Protein AF-A0AAN8QUN0-F1 (afdb_monomer_lite)

Sequence (103 aa):
MHTFPIPSPIDIPTDPGQTLLSLAYCQRFAIDWRPGQRLLVFLKTASRVCNLGVEEGYPSKGTATLISVRRDGELVDNAVLQPPQKTPSLTEWLEFLSSSPYI

Foldseek 3Di:
DDDDDDDDPPPDPPDPPVVCVVVVLPVQWDWDQDPVQQWIWTDLDPQKIWIWHWDPPPPNPIAIDTDFIGGNNHTDPCVVVDDPDPGDDPSRSNVSVNPDPVD

Secondary structure (DSSP, 8-state):
--PPPPPPTTS----HHHHHHHHHHHHHSEEEEETTTTEEEEEEETTEEEEEEE-TTTTTT--EEEEEEEETTEEE--TT---SSSS--HHHHHHHHHH-TT-

Radius of gyration: 18.57 Å; chains: 1; bounding box: 69×30×30 Å

pLDDT: mean 71.61, std 13.95, range [45.41, 88.81]

Organism: NCBI:txid861788

Structure (mmCIF, N/CA/C/O backbone):
data_AF-A0AAN8QUN0-F1
#
_entry.id   AF-A0AAN8QUN0-F1
#
loop_
_atom_site.group_PDB
_atom_site.id
_atom_site.type_symbol
_atom_site.label_atom_id
_atom_site.label_alt_id
_atom_site.label_comp_id
_atom_site.label_asym_id
_atom_site.label_entity_id
_atom_site.label_seq_id
_atom_site.pdbx_PDB_ins_code
_atom_site.Cartn_x
_atom_site.Cartn_y
_atom_site.Cartn_z
_atom_site.occupancy
_atom_site.B_iso_or_equiv
_atom_site.auth_seq_id
_atom_site.auth_comp_id
_atom_site.auth_asym_id
_atom_site.auth_atom_id
_atom_site.pdbx_PDB_model_num
ATOM 1 N N . MET A 1 1 ? -57.492 5.893 -7.116 1.00 49.97 1 MET A N 1
ATOM 2 C CA . MET A 1 1 ? -56.743 6.253 -5.894 1.00 49.97 1 MET A CA 1
ATOM 3 C C . MET A 1 1 ? -55.478 5.423 -5.871 1.00 49.97 1 MET A C 1
ATOM 5 O O . MET A 1 1 ? -55.613 4.214 -5.857 1.00 49.97 1 MET A O 1
ATOM 9 N N . HIS A 1 2 ? -54.312 6.068 -5.942 1.00 47.69 2 HIS A N 1
ATOM 10 C CA . HIS A 1 2 ? -53.058 5.742 -5.240 1.00 47.69 2 HIS A CA 1
ATOM 11 C C . HIS A 1 2 ? -51.971 6.652 -5.825 1.00 47.69 2 HIS A C 1
ATOM 13 O O . HIS A 1 2 ? -51.305 6.337 -6.805 1.00 47.69 2 HIS A O 1
ATOM 19 N N . THR A 1 3 ? -51.894 7.852 -5.250 1.00 46.34 3 THR A N 1
ATOM 20 C CA . THR A 1 3 ? -50.800 8.801 -5.448 1.00 46.34 3 THR A CA 1
ATOM 21 C C . THR A 1 3 ? -49.583 8.244 -4.720 1.00 46.34 3 THR A C 1
ATOM 23 O O . THR A 1 3 ? -49.626 8.076 -3.503 1.00 46.34 3 THR A O 1
ATOM 26 N N . PHE A 1 4 ? -48.520 7.933 -5.457 1.00 45.41 4 PHE A N 1
ATOM 27 C CA . PHE A 1 4 ? -47.223 7.609 -4.870 1.00 45.41 4 PHE A CA 1
ATOM 28 C C . PHE A 1 4 ? -46.613 8.889 -4.274 1.00 45.41 4 PHE A C 1
ATOM 30 O O . PHE A 1 4 ? -46.635 9.925 -4.945 1.00 45.41 4 PHE A O 1
ATOM 37 N N . PRO A 1 5 ? -46.099 8.866 -3.032 1.00 54.72 5 PRO A N 1
ATOM 38 C CA . PRO A 1 5 ? -45.491 10.045 -2.437 1.00 54.72 5 PRO A CA 1
ATOM 39 C C . PRO A 1 5 ? -44.165 10.353 -3.139 1.00 54.72 5 PRO A C 1
ATOM 41 O O . PRO A 1 5 ? -43.306 9.486 -3.294 1.00 54.72 5 PRO A O 1
ATOM 44 N N . ILE A 1 6 ? -44.013 11.604 -3.566 1.00 60.75 6 ILE A N 1
ATOM 45 C CA . ILE A 1 6 ? -42.745 12.149 -4.051 1.00 60.75 6 ILE A CA 1
ATOM 46 C C . ILE A 1 6 ? -41.821 12.274 -2.827 1.00 60.75 6 ILE A C 1
ATOM 48 O O . ILE A 1 6 ? -42.243 12.881 -1.839 1.00 60.75 6 ILE A O 1
ATOM 52 N N . PRO A 1 7 ? -40.603 11.705 -2.832 1.00 48.91 7 PRO A N 1
ATOM 53 C CA . PRO A 1 7 ? -39.686 11.859 -1.709 1.00 48.91 7 PRO A CA 1
ATOM 54 C C . PRO A 1 7 ? -39.245 13.326 -1.571 1.00 48.91 7 PRO A C 1
ATOM 56 O O . PRO A 1 7 ? -38.906 13.986 -2.553 1.00 48.91 7 PRO A O 1
ATOM 59 N N . SER A 1 8 ? -39.283 13.837 -0.338 1.00 51.41 8 SER A N 1
ATOM 60 C CA . SER A 1 8 ? -38.870 15.195 0.030 1.00 51.41 8 SER A CA 1
ATOM 61 C C . SER A 1 8 ? -37.387 15.462 -0.294 1.00 51.41 8 SER A C 1
ATOM 63 O O . SER A 1 8 ? -36.563 14.562 -0.141 1.00 51.41 8 SER A O 1
ATOM 65 N N . PRO A 1 9 ? -37.003 16.705 -0.641 1.00 54.03 9 PRO A N 1
ATOM 66 C CA . PRO A 1 9 ? -35.653 17.066 -1.104 1.00 54.03 9 PRO A CA 1
ATOM 67 C C . PRO A 1 9 ? -34.566 17.125 -0.006 1.00 54.03 9 PRO A C 1
ATOM 69 O O . PRO A 1 9 ? -33.567 17.815 -0.173 1.00 54.03 9 PRO A O 1
ATOM 72 N N . ILE A 1 10 ? -34.751 16.452 1.135 1.00 56.25 10 ILE A N 1
ATOM 73 C CA . ILE A 1 10 ? -33.902 16.634 2.332 1.00 56.25 10 ILE A CA 1
ATOM 74 C C . ILE A 1 10 ? -32.823 15.538 2.474 1.00 56.25 10 ILE A C 1
ATOM 76 O O . ILE A 1 10 ? -31.887 15.714 3.244 1.00 56.25 10 ILE A O 1
ATOM 80 N N . ASP A 1 11 ? -32.874 14.464 1.681 1.00 47.53 11 ASP A N 1
ATOM 81 C CA . ASP A 1 11 ? -31.875 13.377 1.702 1.00 47.53 11 ASP A CA 1
ATOM 82 C C . ASP A 1 11 ? -31.156 13.229 0.351 1.00 47.53 11 ASP A C 1
ATOM 84 O O . ASP A 1 11 ? -31.043 12.154 -0.224 1.00 47.53 11 ASP A O 1
ATOM 88 N N . ILE A 1 12 ? -30.704 14.345 -0.218 1.00 55.72 12 ILE A N 1
ATOM 89 C CA . ILE A 1 12 ? -29.708 14.300 -1.290 1.00 55.72 12 ILE A CA 1
ATOM 90 C C . ILE A 1 12 ? -28.445 14.916 -0.696 1.00 55.72 12 ILE A C 1
ATOM 92 O O . ILE A 1 12 ? -28.418 16.139 -0.512 1.00 55.72 12 ILE A O 1
ATOM 96 N N . PRO A 1 13 ? -27.399 14.130 -0.372 1.00 49.12 13 PRO A N 1
ATOM 97 C CA . PRO A 1 13 ? -26.102 14.707 -0.058 1.00 49.12 13 PRO A CA 1
ATOM 98 C C . PRO A 1 13 ? -25.633 15.490 -1.292 1.00 49.12 13 PRO A C 1
ATOM 100 O O . PRO A 1 13 ? -25.210 14.936 -2.303 1.00 49.12 13 PRO A O 1
ATOM 103 N N . THR A 1 14 ? -25.807 16.809 -1.218 1.00 53.84 14 THR A N 1
ATOM 104 C CA . THR A 1 14 ? -25.546 17.778 -2.283 1.00 53.84 14 THR A CA 1
ATOM 105 C C . THR A 1 14 ? -24.067 18.137 -2.247 1.00 53.84 14 THR A C 1
ATOM 107 O O . THR A 1 14 ? -23.692 19.246 -1.889 1.00 53.84 14 THR A O 1
ATOM 110 N N . ASP A 1 15 ? -23.211 17.174 -2.578 1.00 50.22 15 ASP A N 1
ATOM 111 C CA . ASP A 1 15 ? -21.842 17.484 -2.973 1.00 50.22 15 ASP A CA 1
ATOM 112 C C . ASP A 1 15 ? -21.426 16.591 -4.151 1.00 50.22 15 ASP A C 1
ATOM 114 O O . ASP A 1 15 ? -20.899 15.491 -3.959 1.00 50.22 15 ASP A O 1
ATOM 118 N N . PRO A 1 16 ? -21.673 17.030 -5.402 1.00 54.47 16 PRO A N 1
ATOM 119 C CA . PRO A 1 16 ? -21.202 16.305 -6.577 1.00 54.47 16 PRO A CA 1
ATOM 120 C C . PRO A 1 16 ? -19.668 16.173 -6.603 1.00 54.47 16 PRO A C 1
ATOM 122 O O . PRO A 1 16 ? -19.159 15.287 -7.284 1.00 54.47 16 PRO A O 1
ATOM 125 N N . GLY A 1 17 ? -18.925 16.992 -5.847 1.00 52.84 17 GLY A N 1
ATOM 126 C CA . GLY A 1 17 ? -17.470 16.911 -5.713 1.00 52.84 17 GLY A CA 1
ATOM 127 C C . GLY A 1 17 ? -16.989 15.665 -4.960 1.00 52.84 17 GLY A C 1
ATOM 128 O O . GLY A 1 17 ? -16.043 15.019 -5.404 1.00 52.84 17 GLY A O 1
ATOM 129 N N . GLN A 1 18 ? -17.658 15.265 -3.879 1.00 46.28 18 GLN A N 1
ATOM 130 C CA . GLN A 1 18 ? -17.291 14.108 -3.060 1.00 46.28 18 GLN A CA 1
ATOM 131 C C . GLN A 1 18 ? -17.650 12.781 -3.734 1.00 46.28 18 GLN A C 1
ATOM 133 O O . GLN A 1 18 ? -16.861 11.837 -3.676 1.00 46.28 18 GLN A O 1
ATOM 138 N N . THR A 1 19 ? -18.781 12.706 -4.444 1.00 51.78 19 THR A N 1
ATOM 139 C CA . THR A 1 19 ? -19.138 11.517 -5.241 1.00 51.78 19 THR A CA 1
ATOM 140 C C . THR A 1 19 ? -18.252 11.379 -6.483 1.00 51.78 19 THR A C 1
ATOM 142 O O . THR A 1 19 ? -17.872 10.267 -6.852 1.00 51.78 19 THR A O 1
ATOM 145 N N . LEU A 1 20 ? -17.857 12.494 -7.111 1.00 48.72 20 LEU A N 1
ATOM 146 C CA . LEU A 1 20 ? -16.893 12.470 -8.214 1.00 48.72 20 LEU A CA 1
ATOM 147 C C . LEU A 1 20 ? -15.489 12.099 -7.740 1.00 48.72 20 LEU A C 1
ATOM 149 O O . LEU A 1 20 ? -14.823 11.336 -8.429 1.00 48.72 20 LEU A O 1
ATOM 153 N N . LEU A 1 21 ? -15.046 12.564 -6.570 1.00 48.22 21 LEU A N 1
ATOM 154 C CA . LEU A 1 21 ? -13.775 12.129 -5.985 1.00 48.22 21 LEU A CA 1
ATOM 155 C C . LEU A 1 21 ? -13.792 10.630 -5.664 1.00 48.22 21 LEU A C 1
ATOM 157 O O . LEU A 1 21 ? -12.823 9.941 -5.982 1.00 48.22 21 LEU A O 1
ATOM 161 N N . SER A 1 22 ? -14.893 10.101 -5.116 1.00 48.97 22 SER A N 1
ATOM 162 C CA . SER A 1 22 ? -14.985 8.670 -4.796 1.00 48.97 22 SER A CA 1
ATOM 163 C C . SER A 1 22 ? -15.016 7.785 -6.049 1.00 48.97 22 SER A C 1
ATOM 165 O O . SER A 1 22 ? -14.406 6.718 -6.057 1.00 48.97 22 SER A O 1
ATOM 167 N N . LEU A 1 23 ? -15.676 8.223 -7.128 1.00 49.81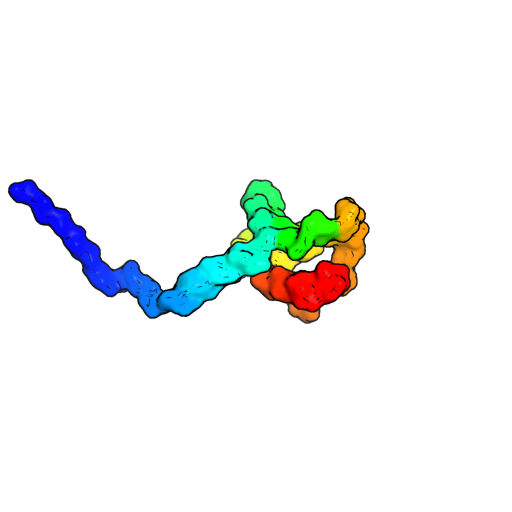 23 LEU A N 1
ATOM 168 C CA . LEU A 1 23 ? -15.704 7.498 -8.406 1.00 49.81 23 LEU A CA 1
ATOM 169 C C . LEU A 1 23 ? -14.399 7.660 -9.204 1.00 49.81 23 LEU A C 1
ATOM 171 O O . LEU A 1 23 ? -13.910 6.691 -9.785 1.00 49.81 23 LEU A O 1
ATOM 175 N N . ALA A 1 24 ? -13.798 8.853 -9.205 1.00 49.88 24 ALA A N 1
ATOM 176 C CA . ALA A 1 24 ? -12.548 9.122 -9.915 1.00 49.88 2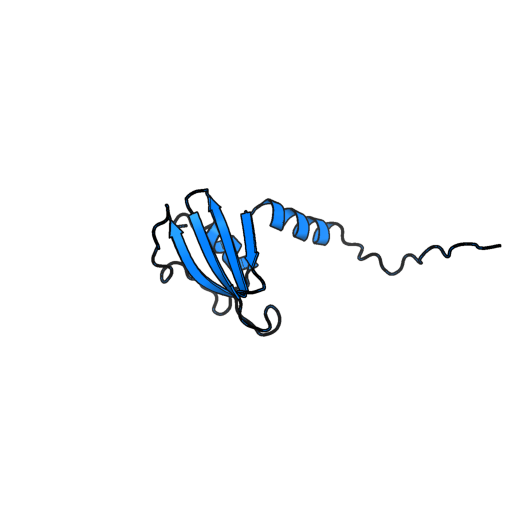4 ALA A CA 1
ATOM 177 C C . ALA A 1 24 ? -11.352 8.399 -9.284 1.00 49.88 24 ALA A C 1
ATOM 179 O O . ALA A 1 24 ? -10.432 8.002 -9.998 1.00 49.88 24 ALA A O 1
ATOM 180 N N . TYR A 1 25 ? -11.357 8.198 -7.964 1.00 51.66 25 TYR A N 1
ATOM 181 C CA . TYR A 1 25 ? -10.288 7.475 -7.281 1.00 51.66 25 TYR A CA 1
ATOM 182 C C . TYR A 1 25 ? -10.256 5.989 -7.672 1.00 51.66 25 TYR A C 1
ATOM 184 O O . TYR A 1 25 ? -9.191 5.455 -7.985 1.00 51.66 25 TYR A O 1
ATOM 192 N N . CYS A 1 26 ? -11.423 5.346 -7.775 1.00 51.66 26 CYS A N 1
ATOM 193 C CA . CYS A 1 26 ? -11.532 3.958 -8.235 1.00 51.66 26 CYS A CA 1
ATOM 194 C C . CYS A 1 26 ? -11.178 3.772 -9.721 1.00 51.66 26 CYS A C 1
ATOM 196 O O . CYS A 1 26 ? -10.812 2.672 -10.120 1.00 51.66 26 CYS A O 1
ATOM 198 N N . GLN A 1 27 ? -11.254 4.819 -10.550 1.00 52.09 27 GLN A N 1
ATOM 199 C CA . GLN A 1 27 ? -10.849 4.741 -11.960 1.00 52.09 27 GLN A CA 1
ATOM 200 C C . GLN A 1 27 ? -9.335 4.857 -12.184 1.00 52.09 27 GLN A C 1
AT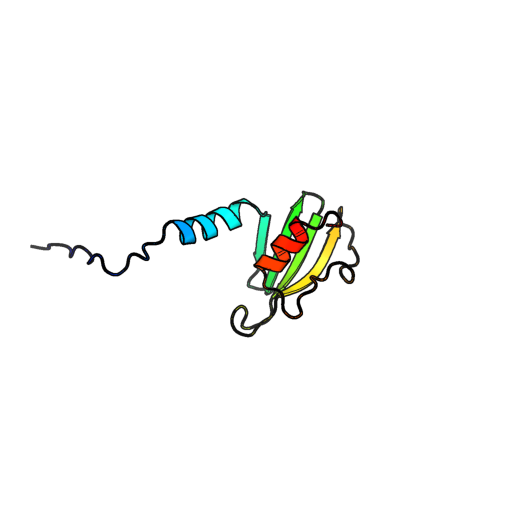OM 202 O O . GLN A 1 27 ? -8.857 4.500 -13.260 1.00 52.09 27 GLN A O 1
ATOM 207 N N . ARG A 1 28 ? -8.567 5.360 -11.209 1.00 62.34 28 ARG A N 1
ATOM 208 C CA . ARG A 1 28 ? -7.114 5.557 -11.368 1.00 62.34 28 ARG A CA 1
ATOM 209 C C . ARG A 1 28 ? -6.286 4.322 -11.045 1.00 62.34 28 ARG A C 1
ATOM 211 O O . ARG A 1 28 ? -5.146 4.228 -11.491 1.00 62.34 28 ARG A O 1
ATOM 218 N N . PHE A 1 29 ? -6.833 3.399 -10.266 1.00 68.62 29 PHE A N 1
ATOM 219 C CA . PHE A 1 29 ? -6.062 2.344 -9.629 1.00 68.62 29 PHE A CA 1
ATOM 220 C C . PHE A 1 29 ? -6.757 0.999 -9.800 1.00 68.62 29 PHE A C 1
ATOM 222 O O . PHE A 1 29 ? -7.912 0.836 -9.414 1.00 68.62 29 PHE A O 1
ATOM 229 N N . ALA A 1 30 ? -6.047 0.017 -10.355 1.00 81.00 30 ALA A N 1
ATOM 230 C CA . ALA A 1 30 ? -6.555 -1.344 -10.426 1.00 81.00 30 ALA A CA 1
ATOM 231 C C . ALA A 1 30 ? -6.432 -1.981 -9.038 1.00 81.00 30 ALA A C 1
ATOM 233 O O . ALA A 1 30 ? -5.356 -2.402 -8.626 1.00 81.00 30 ALA A O 1
ATOM 234 N N . ILE A 1 31 ? -7.529 -1.985 -8.285 1.00 83.25 31 ILE A N 1
ATOM 235 C CA . ILE A 1 31 ? -7.569 -2.467 -6.905 1.00 83.25 31 ILE A CA 1
ATOM 236 C C . ILE A 1 31 ? -8.552 -3.632 -6.806 1.00 83.25 31 ILE A C 1
ATOM 238 O O . ILE A 1 31 ? -9.703 -3.513 -7.212 1.00 83.25 31 ILE A O 1
ATOM 242 N N . ASP A 1 32 ? -8.106 -4.738 -6.221 1.00 85.00 32 ASP A N 1
ATOM 243 C CA . ASP A 1 32 ? -8.921 -5.906 -5.897 1.00 85.00 32 ASP A CA 1
ATOM 244 C C . ASP A 1 32 ? -9.039 -6.020 -4.372 1.00 85.00 32 ASP A C 1
ATOM 246 O O . ASP A 1 32 ? -8.070 -6.312 -3.670 1.00 85.00 32 ASP A O 1
ATOM 250 N N . TRP A 1 33 ? -10.225 -5.730 -3.837 1.00 82.38 33 TRP A N 1
ATOM 251 C CA . TRP A 1 33 ? -10.510 -5.855 -2.408 1.00 82.38 33 TRP A CA 1
ATOM 252 C C . TRP A 1 33 ? -11.104 -7.227 -2.094 1.00 82.38 33 TRP A C 1
ATOM 254 O O . TRP A 1 33 ? -12.154 -7.602 -2.614 1.00 82.38 33 TRP A O 1
ATOM 264 N N . ARG A 1 34 ? -10.462 -7.958 -1.181 1.00 83.06 34 ARG A N 1
ATOM 265 C CA . ARG A 1 34 ? -10.857 -9.301 -0.749 1.00 83.06 34 ARG A CA 1
ATOM 266 C C . ARG A 1 34 ? -11.332 -9.266 0.699 1.00 83.06 34 ARG A C 1
ATOM 268 O O . ARG A 1 34 ? -10.524 -9.487 1.602 1.00 83.06 34 ARG A O 1
ATOM 275 N N . PRO A 1 35 ? -12.636 -9.064 0.961 1.00 75.31 35 PRO A N 1
ATOM 276 C CA . PRO A 1 35 ? -13.150 -8.946 2.326 1.00 75.31 35 PRO A CA 1
ATOM 277 C C . PRO A 1 35 ? -12.933 -10.218 3.159 1.00 75.31 35 PRO A C 1
ATOM 279 O O . PRO A 1 35 ? -12.663 -10.124 4.352 1.00 75.31 35 PRO A O 1
ATOM 282 N N . GLY A 1 36 ? -12.966 -11.402 2.533 1.00 78.12 36 GLY A N 1
ATOM 283 C CA . GLY A 1 36 ? -12.724 -12.681 3.215 1.00 78.12 36 GLY A CA 1
ATOM 284 C C . GLY A 1 36 ? -11.281 -12.888 3.692 1.00 78.12 36 GLY A C 1
ATOM 285 O O . GLY A 1 36 ? -11.048 -13.683 4.594 1.00 78.12 36 GLY A O 1
ATOM 286 N N . GLN A 1 37 ? -10.319 -12.165 3.112 1.00 80.00 37 GLN A N 1
ATOM 287 C CA . GLN A 1 37 ? -8.901 -12.193 3.504 1.00 80.00 37 GLN A CA 1
ATOM 288 C C . GLN A 1 37 ? -8.441 -10.859 4.109 1.00 80.00 37 GLN A C 1
ATOM 290 O O . GLN A 1 37 ? -7.287 -10.740 4.507 1.00 80.00 37 GLN A O 1
ATOM 295 N N . ARG A 1 38 ? -9.334 -9.857 4.146 1.00 84.50 38 ARG A N 1
ATOM 296 C CA . ARG A 1 38 ? -9.049 -8.451 4.480 1.00 84.50 38 ARG A CA 1
ATOM 297 C C . ARG A 1 38 ? -7.810 -7.926 3.759 1.00 84.50 38 ARG A C 1
ATOM 299 O O . ARG A 1 38 ? -6.974 -7.230 4.328 1.00 84.50 38 ARG A O 1
ATOM 306 N N . LEU A 1 39 ? -7.698 -8.316 2.496 1.00 86.00 39 LEU A N 1
ATOM 307 C CA . LEU A 1 39 ? -6.547 -8.038 1.662 1.00 86.00 39 LEU A CA 1
ATOM 308 C C . LEU A 1 39 ? -6.976 -7.127 0.525 1.00 86.00 39 LEU A C 1
ATOM 310 O O . LEU A 1 39 ? -7.923 -7.428 -0.197 1.00 86.00 39 LEU A O 1
ATOM 314 N N . LEU A 1 40 ? -6.258 -6.033 0.350 1.00 87.25 40 LEU A N 1
ATOM 315 C CA . LEU A 1 40 ? -6.383 -5.144 -0.781 1.00 87.25 40 LEU A CA 1
ATOM 316 C C . LEU A 1 40 ? -5.184 -5.342 -1.701 1.00 87.25 40 LEU A C 1
ATOM 318 O O . LEU A 1 40 ? -4.043 -5.079 -1.329 1.00 87.25 40 LEU A O 1
ATOM 322 N N . VAL A 1 41 ? -5.441 -5.817 -2.909 1.00 87.56 41 VAL A N 1
ATOM 323 C CA . VAL A 1 41 ? -4.420 -6.034 -3.925 1.00 87.56 41 VAL A CA 1
ATOM 324 C C . VAL A 1 41 ? -4.437 -4.844 -4.872 1.00 87.56 41 VAL A C 1
ATOM 326 O O . VAL A 1 41 ? -5.374 -4.656 -5.636 1.00 87.56 41 VAL A O 1
ATOM 329 N N . PHE A 1 42 ? -3.398 -4.027 -4.816 1.00 86.12 42 PHE A N 1
ATOM 330 C CA . PHE A 1 42 ? -3.195 -2.891 -5.698 1.00 86.12 42 PHE A CA 1
ATOM 331 C C . PHE A 1 42 ? -2.278 -3.271 -6.860 1.00 86.12 42 PHE A C 1
ATOM 333 O O . PHE A 1 42 ? -1.095 -3.549 -6.673 1.00 86.12 42 PHE A O 1
ATOM 340 N N . LEU A 1 43 ? -2.814 -3.267 -8.072 1.00 84.69 43 LEU A N 1
ATOM 341 C CA . LEU A 1 43 ? -2.079 -3.471 -9.308 1.00 84.69 43 LEU A CA 1
ATOM 342 C C . LEU A 1 43 ? -1.718 -2.109 -9.896 1.00 84.69 43 LEU A C 1
ATOM 344 O O . LEU A 1 43 ? -2.562 -1.392 -10.431 1.00 84.69 43 LEU A O 1
ATOM 348 N N . LYS A 1 44 ? -0.437 -1.759 -9.808 1.00 79.50 44 LYS A N 1
ATOM 349 C CA . LYS A 1 44 ? 0.084 -0.536 -10.419 1.00 79.50 44 LYS A CA 1
ATOM 350 C C . LYS A 1 44 ? 0.320 -0.734 -11.915 1.00 79.50 44 LYS A C 1
ATOM 352 O O . LYS A 1 44 ? -0.031 0.119 -12.722 1.00 79.50 44 LYS A O 1
ATOM 357 N N . THR A 1 45 ? 0.909 -1.869 -12.286 1.00 76.69 45 THR A N 1
ATOM 358 C CA . THR A 1 45 ? 1.131 -2.292 -13.677 1.00 76.69 45 THR A CA 1
ATOM 359 C C . THR A 1 45 ? 0.981 -3.811 -13.789 1.00 76.69 45 THR A C 1
ATOM 361 O O . THR A 1 45 ? 0.887 -4.498 -12.774 1.00 76.69 45 THR A O 1
ATOM 364 N N . ALA A 1 46 ? 0.992 -4.361 -15.009 1.00 75.44 46 ALA A N 1
ATOM 365 C CA . ALA A 1 46 ? 0.892 -5.811 -15.234 1.00 75.44 46 ALA A CA 1
ATOM 366 C C . ALA A 1 46 ? 1.972 -6.621 -14.489 1.00 75.44 46 ALA A C 1
ATOM 368 O O . ALA A 1 46 ? 1.711 -7.734 -14.041 1.00 75.44 46 ALA A O 1
ATOM 369 N N . SER A 1 47 ? 3.157 -6.035 -14.302 1.00 78.19 47 SER A N 1
ATOM 370 C CA . SER A 1 47 ? 4.248 -6.655 -13.552 1.00 78.19 47 SER A CA 1
ATOM 371 C C . SER A 1 47 ? 4.278 -6.234 -12.083 1.00 78.19 47 SER A C 1
ATOM 373 O O . SER A 1 47 ? 5.109 -6.748 -11.350 1.00 78.19 47 SER A O 1
ATOM 375 N N . ARG A 1 48 ? 3.461 -5.288 -11.604 1.00 82.25 48 ARG A N 1
ATOM 376 C CA . ARG A 1 48 ? 3.658 -4.711 -10.263 1.00 82.25 48 ARG A CA 1
ATOM 377 C C . ARG A 1 48 ? 2.394 -4.708 -9.424 1.0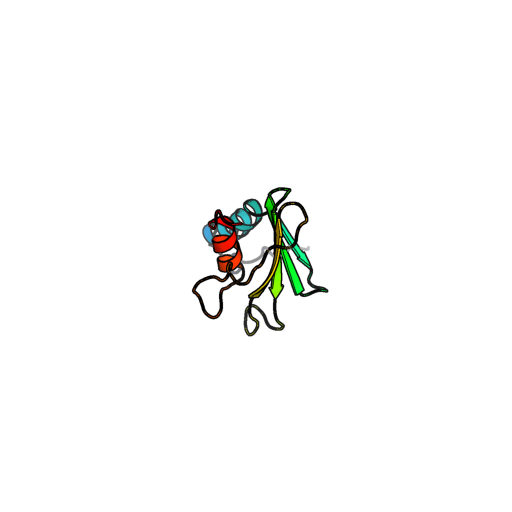0 82.25 48 ARG A C 1
ATOM 379 O O . ARG A 1 48 ? 1.435 -3.991 -9.705 1.00 82.25 48 ARG A O 1
ATOM 386 N N . VAL A 1 49 ? 2.434 -5.515 -8.366 1.00 86.12 49 VAL A N 1
ATOM 387 C CA . VAL A 1 49 ? 1.286 -5.855 -7.527 1.00 86.12 49 VAL A CA 1
ATOM 388 C C . VAL A 1 49 ? 1.650 -5.685 -6.057 1.00 86.12 49 VAL A C 1
ATOM 390 O O . VAL A 1 49 ? 2.586 -6.304 -5.568 1.00 86.12 49 VAL A O 1
ATOM 393 N N . CYS A 1 50 ? 0.891 -4.886 -5.323 1.00 87.25 50 CYS A N 1
ATOM 394 C CA . CYS A 1 50 ? 1.076 -4.640 -3.898 1.00 87.25 50 CYS A CA 1
ATOM 395 C C . CYS A 1 50 ? -0.088 -5.243 -3.120 1.00 87.25 50 CYS A C 1
ATOM 397 O O . CYS A 1 50 ? -1.241 -5.035 -3.469 1.00 87.25 50 CYS A O 1
ATOM 399 N N . ASN A 1 51 ? 0.202 -5.978 -2.058 1.00 88.81 51 ASN A N 1
ATOM 400 C CA . ASN A 1 51 ? -0.791 -6.620 -1.210 1.00 88.81 51 ASN A CA 1
ATOM 401 C C . ASN A 1 51 ? -0.797 -5.892 0.126 1.00 88.81 51 ASN A C 1
ATOM 403 O O . ASN A 1 51 ? 0.196 -5.925 0.853 1.00 88.81 51 ASN A O 1
ATOM 407 N N . LEU A 1 52 ? -1.905 -5.235 0.428 1.00 88.25 52 LEU A N 1
ATOM 408 C CA . LEU A 1 52 ? -2.134 -4.480 1.647 1.00 88.25 52 LEU A CA 1
ATOM 409 C C . LEU A 1 52 ? -3.103 -5.262 2.527 1.00 88.25 52 LEU A C 1
ATOM 411 O O . LEU A 1 52 ? -4.178 -5.654 2.091 1.00 88.25 52 LEU A O 1
ATOM 415 N N . GLY A 1 53 ? -2.709 -5.513 3.760 1.00 88.56 53 GLY A N 1
ATOM 416 C CA . GLY A 1 53 ? -3.533 -6.116 4.784 1.00 88.56 53 GLY A CA 1
ATOM 417 C C . GLY A 1 53 ? -4.268 -5.016 5.518 1.00 88.56 53 GLY A C 1
ATOM 418 O O . GLY A 1 53 ? -3.718 -3.948 5.786 1.00 88.56 53 GLY A O 1
ATOM 419 N N . VAL A 1 54 ? -5.525 -5.280 5.823 1.00 86.00 54 VAL A N 1
ATOM 420 C CA . VAL A 1 54 ? -6.382 -4.357 6.547 1.00 86.00 54 VAL A CA 1
ATOM 421 C C . VAL A 1 54 ? -6.828 -5.044 7.821 1.00 86.00 54 VAL A C 1
ATOM 423 O O . VAL A 1 54 ? -7.409 -6.130 7.796 1.00 86.00 54 VAL A O 1
ATOM 426 N N . GLU A 1 55 ? -6.534 -4.423 8.954 1.00 84.94 55 GLU A N 1
ATOM 427 C CA . GLU A 1 55 ? -6.919 -4.980 10.242 1.00 84.94 55 GLU A CA 1
ATOM 428 C C . GLU A 1 55 ? -8.420 -4.849 10.514 1.00 84.94 55 GLU A C 1
ATOM 430 O O . GLU A 1 55 ? -9.142 -4.036 9.924 1.00 84.94 55 GLU A O 1
ATOM 435 N N . GLU A 1 56 ? -8.896 -5.672 11.449 1.00 77.00 56 GLU A N 1
ATOM 436 C CA . GLU A 1 56 ? -10.281 -5.620 11.894 1.00 77.00 56 GLU A CA 1
ATOM 437 C C . GLU A 1 56 ? -10.618 -4.249 12.480 1.00 77.00 56 GLU A C 1
ATOM 439 O O . GLU A 1 56 ? -9.873 -3.684 13.277 1.00 77.00 56 GLU A O 1
ATOM 444 N N . GLY A 1 57 ? -11.768 -3.715 12.081 1.00 70.56 57 GLY A N 1
ATOM 445 C CA . GLY A 1 57 ? -12.213 -2.405 12.528 1.00 70.56 57 GLY A CA 1
ATOM 446 C C . GLY A 1 57 ? -11.666 -1.243 11.705 1.00 70.56 57 GLY A C 1
ATOM 447 O O . GLY A 1 57 ? -11.982 -0.108 12.041 1.00 70.56 57 GLY A O 1
ATOM 448 N N . TYR A 1 58 ? -10.891 -1.454 10.634 1.00 69.12 58 TYR A N 1
ATOM 449 C CA . TYR A 1 58 ? -10.609 -0.387 9.662 1.00 69.12 58 TYR A CA 1
ATOM 450 C C . TYR A 1 58 ? -11.919 0.085 8.995 1.00 69.12 58 TYR A C 1
ATOM 452 O O . TYR A 1 58 ? -12.755 -0.761 8.665 1.00 69.12 58 TYR A O 1
ATOM 460 N N . PRO A 1 59 ? -12.125 1.397 8.757 1.00 61.09 59 PRO A N 1
ATOM 461 C CA . PRO A 1 59 ? -11.206 2.521 9.001 1.00 61.09 59 PRO A CA 1
ATOM 462 C C . PRO A 1 59 ? -11.247 3.123 10.422 1.00 61.09 59 PRO A C 1
ATOM 464 O O . PRO A 1 59 ? -10.499 4.049 10.704 1.00 61.09 59 PRO A O 1
ATOM 467 N N . SER A 1 60 ? -12.111 2.648 11.325 1.00 67.19 60 SER A N 1
ATOM 468 C CA . SER A 1 60 ? -12.337 3.274 12.643 1.00 67.19 60 SER A CA 1
ATOM 469 C C . SER A 1 60 ? -11.327 2.898 13.742 1.00 67.19 60 SER A C 1
ATOM 471 O O . SER A 1 60 ? -11.111 3.679 14.664 1.00 67.19 60 SER A O 1
ATOM 473 N N . LYS A 1 61 ? -10.755 1.692 13.695 1.00 67.94 61 LYS A N 1
ATOM 474 C CA . LYS A 1 61 ? -9.833 1.114 14.696 1.00 67.94 61 LYS A CA 1
ATOM 475 C C . LYS A 1 61 ? -8.733 0.223 14.112 1.00 67.94 61 LYS A C 1
ATOM 477 O O . LYS A 1 61 ? -7.795 -0.097 14.832 1.00 67.94 61 LYS A O 1
ATOM 482 N N . GLY A 1 62 ? -8.866 -0.201 12.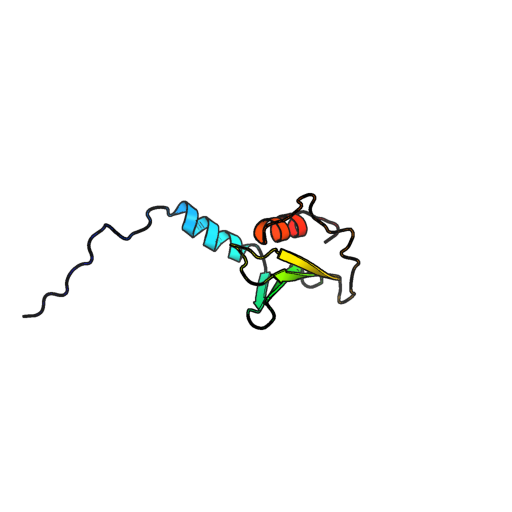859 1.00 70.50 62 GLY A N 1
ATOM 483 C CA . GLY A 1 62 ? -7.866 -1.017 12.176 1.00 70.50 62 GLY A CA 1
ATOM 484 C C . GLY A 1 62 ? -6.883 -0.157 11.393 1.00 70.50 62 GLY A C 1
ATOM 485 O O . GLY A 1 62 ? -7.188 0.985 11.047 1.00 70.50 62 GLY A O 1
ATOM 486 N N . THR A 1 63 ? -5.727 -0.728 11.076 1.00 82.00 63 THR A N 1
ATOM 487 C CA . THR A 1 63 ? -4.678 -0.098 10.274 1.00 82.00 63 THR A CA 1
ATOM 488 C C . THR A 1 63 ? -4.535 -0.807 8.930 1.00 82.00 63 THR A C 1
ATOM 490 O O . THR A 1 63 ? -4.828 -1.998 8.807 1.00 82.00 63 THR A O 1
ATOM 493 N N . ALA A 1 64 ? -4.078 -0.077 7.914 1.00 84.50 64 ALA A N 1
ATOM 494 C CA . ALA A 1 64 ? -3.633 -0.666 6.659 1.00 84.50 64 ALA A CA 1
ATOM 495 C C . ALA A 1 64 ? -2.112 -0.854 6.708 1.00 84.50 64 ALA A C 1
ATOM 497 O O . ALA A 1 64 ? -1.373 0.078 7.034 1.00 84.50 64 ALA A O 1
ATOM 498 N N . THR A 1 65 ? -1.637 -2.050 6.379 1.00 85.75 65 THR A N 1
ATOM 499 C CA . THR A 1 65 ? -0.209 -2.382 6.343 1.00 85.75 65 THR A CA 1
ATOM 500 C C . THR A 1 65 ? 0.143 -3.089 5.047 1.00 85.75 65 THR A C 1
ATOM 502 O O . THR A 1 65 ? -0.635 -3.868 4.504 1.00 85.75 65 THR A O 1
ATOM 505 N N . LEU A 1 66 ? 1.327 -2.815 4.513 1.00 87.00 66 LEU A N 1
ATOM 506 C CA . LEU A 1 66 ? 1.819 -3.510 3.332 1.00 87.00 66 LEU A CA 1
ATOM 507 C C . LEU A 1 66 ? 2.341 -4.889 3.733 1.00 87.00 66 LEU A C 1
ATOM 509 O O . LEU A 1 66 ? 3.275 -5.005 4.516 1.00 87.00 66 LEU A O 1
ATOM 513 N N . ILE A 1 67 ? 1.724 -5.932 3.186 1.00 87.62 67 ILE A N 1
ATOM 514 C CA . ILE A 1 67 ? 2.056 -7.329 3.484 1.00 87.62 67 ILE A CA 1
ATOM 515 C C . ILE A 1 67 ? 3.137 -7.822 2.535 1.00 87.62 67 ILE A C 1
ATOM 517 O O . ILE A 1 67 ? 4.064 -8.523 2.933 1.00 87.62 67 ILE A O 1
ATOM 521 N N . SER A 1 68 ? 3.007 -7.509 1.246 1.00 86.75 68 SER A N 1
ATOM 522 C CA . SER A 1 68 ? 3.931 -7.999 0.224 1.00 86.75 68 SER A CA 1
ATOM 523 C C . SER A 1 68 ? 3.837 -7.180 -1.047 1.00 86.75 68 SER A C 1
ATOM 525 O O . SER A 1 68 ? 2.742 -6.868 -1.509 1.00 86.75 68 SER A O 1
ATOM 527 N N . VAL A 1 69 ? 4.977 -6.926 -1.676 1.00 86.00 69 VAL A N 1
ATOM 528 C CA . VAL A 1 69 ? 5.039 -6.342 -3.016 1.00 86.00 69 VAL A CA 1
ATOM 529 C C . VAL A 1 69 ? 5.583 -7.395 -3.956 1.00 86.00 69 VAL A C 1
ATOM 531 O O . VAL A 1 69 ? 6.510 -8.121 -3.615 1.00 86.00 69 VAL A O 1
ATOM 534 N N . ARG A 1 70 ? 4.977 -7.506 -5.130 1.00 86.19 70 ARG A N 1
ATOM 535 C CA . ARG A 1 70 ? 5.425 -8.368 -6.210 1.00 86.19 70 ARG A CA 1
ATOM 536 C C . ARG A 1 70 ? 5.812 -7.513 -7.403 1.00 86.19 70 ARG A C 1
ATOM 538 O O . ARG A 1 70 ? 5.042 -6.642 -7.812 1.00 86.19 70 ARG A O 1
ATOM 545 N N . ARG A 1 71 ? 6.988 -7.779 -7.957 1.00 86.06 71 ARG A N 1
ATOM 546 C CA . ARG A 1 71 ? 7.506 -7.179 -9.182 1.00 86.06 71 ARG A CA 1
ATOM 547 C C . ARG A 1 71 ? 7.887 -8.302 -10.135 1.00 86.06 71 ARG A C 1
ATOM 549 O O . ARG A 1 71 ? 8.690 -9.148 -9.790 1.00 86.06 71 ARG A O 1
ATOM 556 N N . ASP A 1 72 ? 7.287 -8.299 -11.311 1.00 82.94 72 ASP A N 1
ATOM 557 C CA . ASP A 1 72 ? 7.427 -9.318 -12.349 1.00 82.94 72 ASP A CA 1
ATOM 558 C C . ASP A 1 72 ? 7.158 -10.749 -11.846 1.00 82.94 72 ASP A C 1
ATOM 560 O O . ASP A 1 72 ? 7.750 -11.725 -12.282 1.00 82.94 72 ASP A O 1
ATOM 564 N N . GLY A 1 73 ? 6.254 -10.873 -10.868 1.00 79.81 73 GLY A N 1
ATOM 565 C CA . GLY A 1 73 ? 5.966 -12.138 -10.188 1.00 79.81 73 GLY A CA 1
ATOM 566 C C . GLY A 1 73 ? 6.908 -12.472 -9.024 1.00 79.81 73 GLY A C 1
ATOM 567 O O . GLY A 1 73 ? 6.540 -13.307 -8.197 1.00 79.81 73 GLY A O 1
ATOM 568 N N . GLU A 1 74 ? 8.042 -11.784 -8.884 1.00 83.56 74 GLU A N 1
ATOM 569 C CA . GLU A 1 74 ? 8.975 -11.946 -7.764 1.00 83.56 74 GLU A CA 1
ATOM 570 C C . GLU A 1 74 ? 8.564 -11.118 -6.548 1.00 83.56 74 GLU A C 1
ATOM 572 O O . GLU A 1 74 ? 8.088 -9.990 -6.666 1.00 83.56 74 GLU A O 1
ATOM 577 N N . LEU A 1 75 ? 8.753 -11.674 -5.353 1.00 84.19 75 LEU A N 1
ATOM 578 C CA . LEU A 1 75 ? 8.475 -10.992 -4.091 1.00 84.19 75 LEU A CA 1
ATOM 579 C C . LEU A 1 75 ? 9.603 -9.995 -3.798 1.00 84.19 75 LEU A C 1
ATOM 581 O O . LEU A 1 75 ? 10.764 -10.376 -3.708 1.00 84.19 75 LEU A O 1
ATOM 585 N N . VAL A 1 76 ? 9.254 -8.719 -3.661 1.00 82.94 76 VAL A N 1
ATOM 586 C CA . VAL A 1 76 ? 10.190 -7.634 -3.358 1.00 82.94 76 VAL A CA 1
ATOM 587 C C . VAL A 1 76 ? 10.105 -7.294 -1.878 1.00 82.94 76 VAL A C 1
ATOM 589 O O . VAL A 1 76 ? 9.009 -7.239 -1.306 1.00 82.94 76 VAL A O 1
ATOM 592 N N . ASP A 1 77 ? 11.259 -7.009 -1.277 1.00 78.06 77 ASP A N 1
ATOM 593 C CA . ASP A 1 77 ? 11.349 -6.474 0.074 1.00 78.06 77 ASP A CA 1
ATOM 594 C C . ASP A 1 77 ? 10.495 -5.212 0.222 1.00 78.06 77 ASP A C 1
ATOM 596 O O . ASP A 1 77 ? 10.762 -4.154 -0.349 1.00 78.06 77 ASP A O 1
ATOM 600 N N . ASN A 1 78 ? 9.438 -5.336 1.019 1.00 77.69 78 ASN A N 1
ATOM 601 C CA . ASN A 1 78 ? 8.509 -4.250 1.308 1.00 77.69 78 ASN A CA 1
ATOM 602 C C . ASN A 1 78 ? 8.948 -3.401 2.514 1.00 77.69 78 ASN A C 1
ATOM 604 O O . ASN A 1 78 ? 8.373 -2.343 2.751 1.00 77.69 78 ASN A O 1
ATOM 608 N N . ALA A 1 79 ? 9.995 -3.817 3.237 1.00 70.75 79 ALA A N 1
ATOM 609 C CA . ALA A 1 79 ? 10.522 -3.099 4.398 1.00 70.75 79 ALA A CA 1
ATOM 610 C C . ALA A 1 79 ? 10.996 -1.676 4.052 1.00 70.75 79 ALA A C 1
ATOM 612 O O . ALA A 1 79 ? 10.891 -0.769 4.871 1.00 70.75 79 ALA A O 1
ATOM 613 N N . VAL A 1 80 ? 11.474 -1.469 2.820 1.00 68.81 80 VAL A N 1
ATOM 614 C CA . VAL A 1 80 ? 11.898 -0.153 2.309 1.00 68.81 80 VAL A CA 1
ATOM 615 C C . VAL A 1 80 ? 10.741 0.667 1.730 1.00 68.81 80 VAL A C 1
ATOM 617 O O . VAL A 1 80 ? 10.916 1.832 1.387 1.00 68.81 80 VAL A O 1
ATOM 620 N N . LEU A 1 81 ? 9.559 0.064 1.607 1.00 73.56 81 LEU A N 1
ATOM 621 C CA . LEU A 1 81 ? 8.368 0.640 0.988 1.00 73.56 81 LEU A CA 1
ATOM 622 C C . LEU A 1 81 ? 7.339 1.004 2.055 1.00 73.56 81 LEU A C 1
ATOM 624 O O . LEU A 1 81 ? 6.154 0.727 1.902 1.00 73.56 81 LEU A O 1
ATOM 628 N N . GLN A 1 82 ? 7.800 1.603 3.149 1.00 75.00 82 GLN A N 1
ATOM 629 C CA . GLN A 1 82 ? 6.929 2.096 4.204 1.00 75.00 82 GLN A CA 1
ATOM 630 C C . GLN A 1 82 ? 6.748 3.609 4.056 1.00 75.00 82 GLN A C 1
ATOM 632 O O . GLN A 1 82 ? 7.740 4.337 3.956 1.00 75.00 82 GLN A O 1
ATOM 637 N N . PRO A 1 83 ? 5.504 4.110 4.029 1.00 75.38 83 PRO A N 1
ATOM 638 C CA . PRO A 1 83 ? 5.255 5.538 4.083 1.00 75.38 83 PRO A CA 1
ATOM 639 C C . PRO A 1 83 ? 5.788 6.104 5.411 1.00 75.38 83 PRO A C 1
ATOM 641 O O . PRO A 1 83 ? 5.805 5.408 6.426 1.00 75.38 83 PRO A O 1
ATOM 644 N N . PRO A 1 84 ? 6.177 7.388 5.446 1.00 72.25 84 PRO A N 1
ATOM 645 C CA . PRO A 1 84 ? 6.726 8.025 6.647 1.00 72.25 84 PRO A CA 1
ATOM 646 C C . PRO A 1 84 ? 5.711 8.150 7.798 1.00 72.25 84 PRO A C 1
ATOM 648 O O . PRO A 1 84 ? 6.074 8.531 8.910 1.00 72.25 84 PRO A O 1
ATOM 651 N N . GLN A 1 85 ? 4.434 7.865 7.540 1.00 72.56 85 GLN A N 1
ATOM 652 C CA . GLN A 1 85 ? 3.372 7.965 8.529 1.00 72.56 85 GLN A CA 1
ATOM 653 C C . GLN A 1 85 ? 3.239 6.701 9.370 1.00 72.56 85 GLN A C 1
ATOM 655 O O . GLN A 1 85 ? 3.323 5.580 8.881 1.00 72.56 85 GLN A O 1
ATOM 660 N N . LYS A 1 86 ? 2.967 6.906 10.661 1.00 69.31 86 LYS A N 1
ATOM 661 C CA . LYS A 1 86 ? 2.877 5.838 11.664 1.00 69.31 86 LYS A CA 1
ATOM 662 C C . LYS A 1 86 ? 1.651 4.934 11.474 1.00 69.31 86 LYS A C 1
ATOM 664 O O . LYS A 1 86 ? 1.710 3.763 11.826 1.00 69.31 86 LYS A O 1
ATOM 669 N N . THR A 1 87 ? 0.562 5.477 10.924 1.00 72.44 87 THR A N 1
ATOM 670 C CA . THR A 1 87 ? -0.710 4.778 10.662 1.00 72.44 87 THR A CA 1
ATOM 671 C C . THR A 1 87 ? -1.310 5.273 9.341 1.00 72.44 87 THR A C 1
ATOM 673 O O . THR A 1 87 ? -2.263 6.056 9.353 1.00 72.44 87 THR A O 1
ATOM 676 N N . PRO A 1 88 ? -0.727 4.895 8.193 1.00 78.94 88 PRO A N 1
ATOM 677 C CA . PRO A 1 88 ? -1.167 5.401 6.902 1.00 78.94 88 PRO A CA 1
ATOM 678 C C . PRO A 1 88 ? -2.552 4.850 6.580 1.00 78.94 88 PRO A C 1
ATOM 680 O O . PRO A 1 88 ? -2.822 3.658 6.763 1.00 78.94 88 PRO A O 1
ATOM 683 N N . SER A 1 89 ? -3.421 5.712 6.061 1.00 81.19 89 SER A N 1
ATOM 684 C CA . SER A 1 89 ? -4.698 5.256 5.516 1.00 81.19 89 SER A CA 1
ATOM 685 C C . SER A 1 89 ? -4.470 4.470 4.227 1.00 81.19 89 SER A C 1
ATOM 687 O O . SER A 1 89 ? -3.457 4.627 3.547 1.00 81.19 89 SER A O 1
ATOM 689 N N . LEU A 1 90 ? -5.437 3.639 3.846 1.00 78.44 90 LEU A N 1
ATOM 690 C CA . LEU A 1 90 ? -5.355 2.838 2.625 1.00 78.44 90 LEU A CA 1
ATOM 691 C C . LEU A 1 90 ? -5.192 3.711 1.369 1.00 78.44 90 LEU A C 1
ATOM 693 O O . LEU A 1 90 ? -4.431 3.370 0.470 1.00 78.44 90 LEU A O 1
ATOM 697 N N . THR A 1 91 ? -5.837 4.878 1.352 1.00 78.06 91 THR A N 1
ATOM 698 C CA . THR A 1 91 ? -5.669 5.898 0.309 1.00 78.06 91 THR A CA 1
ATOM 699 C C . THR A 1 91 ? -4.228 6.394 0.220 1.00 78.06 91 THR A C 1
ATOM 701 O O . THR A 1 91 ? -3.661 6.472 -0.864 1.00 78.06 91 THR A O 1
ATOM 704 N N . GLU A 1 92 ? -3.603 6.673 1.362 1.00 83.06 92 GLU A N 1
ATOM 705 C CA . GLU A 1 92 ? -2.230 7.178 1.403 1.00 83.06 92 GLU A CA 1
ATOM 706 C C . GLU A 1 92 ? -1.215 6.110 1.027 1.00 83.06 92 GLU A C 1
ATOM 708 O O . GLU A 1 92 ? -0.220 6.405 0.371 1.00 83.06 92 GLU A O 1
ATOM 713 N N . TRP A 1 93 ? -1.493 4.853 1.374 1.00 85.06 93 TRP A N 1
ATOM 714 C CA . TRP A 1 93 ? -0.755 3.716 0.846 1.00 85.06 93 TRP A CA 1
ATOM 715 C C . TRP A 1 93 ? -0.796 3.695 -0.677 1.00 85.06 93 TRP A C 1
ATOM 717 O O . TRP A 1 93 ? 0.247 3.655 -1.318 1.00 85.06 93 TRP A O 1
ATOM 727 N N . LEU A 1 94 ? -1.981 3.757 -1.273 1.00 81.06 94 LEU A N 1
ATOM 728 C CA . LEU A 1 94 ? -2.138 3.745 -2.725 1.00 81.06 94 LEU A CA 1
ATOM 729 C C . LEU A 1 94 ? -1.443 4.939 -3.394 1.00 81.06 94 LEU A C 1
ATOM 731 O O . LEU A 1 94 ? -0.753 4.755 -4.395 1.00 81.06 94 LEU A O 1
ATOM 735 N N . GLU A 1 95 ? -1.549 6.142 -2.825 1.00 82.94 95 GLU A N 1
ATOM 736 C CA . GLU A 1 95 ? -0.848 7.327 -3.331 1.00 82.94 95 GLU A CA 1
ATOM 737 C C . GLU A 1 95 ? 0.673 7.190 -3.216 1.00 82.94 95 GLU A C 1
ATOM 739 O O . GLU A 1 95 ? 1.391 7.458 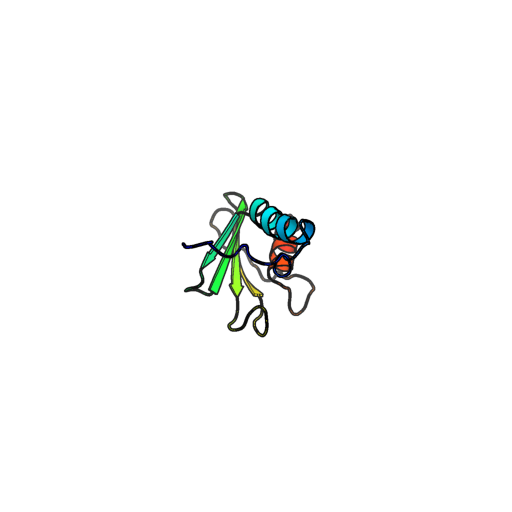-4.183 1.00 82.94 95 GLU A O 1
ATOM 744 N N . PHE A 1 96 ? 1.177 6.700 -2.082 1.00 83.06 96 PHE A N 1
ATOM 745 C CA . PHE A 1 96 ? 2.599 6.442 -1.877 1.00 83.06 96 PHE A CA 1
ATOM 746 C C . PHE A 1 96 ? 3.128 5.390 -2.855 1.00 83.06 96 PHE A C 1
ATOM 748 O O . PHE A 1 96 ? 4.158 5.607 -3.493 1.00 83.06 96 PHE A O 1
ATOM 755 N N . LEU A 1 97 ? 2.420 4.269 -3.022 1.00 80.88 97 LEU A N 1
ATOM 756 C CA . LEU A 1 97 ? 2.803 3.197 -3.942 1.00 80.88 97 LEU A CA 1
ATOM 757 C C . LEU A 1 97 ? 2.728 3.665 -5.405 1.00 80.88 97 LEU A C 1
ATOM 759 O O . LEU A 1 97 ? 3.588 3.323 -6.221 1.00 80.88 97 LEU A O 1
ATOM 763 N N . SER A 1 98 ? 1.732 4.488 -5.741 1.00 78.44 98 SER A N 1
ATOM 764 C CA . SER A 1 98 ? 1.594 5.105 -7.060 1.00 78.44 98 SER A CA 1
ATOM 765 C C . SER A 1 98 ? 2.738 6.078 -7.356 1.00 78.44 98 SER A C 1
ATOM 767 O O . SER A 1 98 ? 3.333 6.014 -8.431 1.00 78.44 98 SER A O 1
ATOM 769 N N . SER A 1 99 ? 3.081 6.945 -6.402 1.00 78.50 99 SER A N 1
ATOM 770 C CA . SER A 1 99 ? 4.127 7.964 -6.552 1.00 78.50 99 SER A CA 1
ATOM 771 C C . SER A 1 99 ? 5.542 7.378 -6.477 1.00 78.50 99 SER A C 1
ATOM 773 O O . SER A 1 99 ? 6.472 7.899 -7.087 1.00 78.50 99 SER A O 1
ATOM 775 N N . SER A 1 100 ? 5.717 6.252 -5.783 1.00 73.44 100 SER A N 1
ATOM 776 C CA . SER A 1 100 ? 7.014 5.596 -5.620 1.00 73.44 100 SER A CA 1
ATOM 777 C C . SER A 1 100 ? 7.489 4.956 -6.929 1.00 73.44 100 SER A C 1
ATOM 779 O O . SER A 1 100 ? 6.897 3.966 -7.351 1.00 73.44 100 SER A O 1
ATOM 781 N N . PRO A 1 101 ? 8.590 5.415 -7.553 1.00 65.88 101 PRO A N 1
ATOM 782 C CA . PRO A 1 101 ? 9.135 4.800 -8.773 1.00 65.88 101 PRO A CA 1
ATOM 783 C C . PRO A 1 101 ? 9.797 3.437 -8.499 1.00 65.88 101 PRO A C 1
ATOM 785 O O . PRO A 1 101 ? 10.020 2.626 -9.400 1.00 65.88 101 PRO A O 1
ATOM 788 N N . TYR A 1 102 ? 10.103 3.169 -7.228 1.00 59.59 102 TYR A N 1
ATOM 789 C CA . TYR A 1 102 ? 10.596 1.882 -6.746 1.00 59.59 102 TYR A CA 1
ATOM 790 C C . TYR A 1 102 ? 9.505 0.810 -6.747 1.00 59.59 102 TYR A C 1
ATOM 792 O O . TYR A 1 102 ? 9.819 -0.377 -6.681 1.00 59.59 102 TYR A O 1
ATOM 800 N N . ILE A 1 103 ? 8.240 1.200 -6.917 1.00 57.00 103 ILE A N 1
ATOM 801 C CA . ILE A 1 103 ? 7.077 0.324 -7.073 1.00 57.00 103 ILE A CA 1
ATOM 802 C C . ILE A 1 103 ? 6.435 0.538 -8.421 1.00 57.00 103 ILE A C 1
ATOM 804 O O . ILE A 1 103 ? 6.622 1.575 -9.083 1.00 57.00 103 ILE A O 1
#